Protein AF-A0AA43A693-F1 (afdb_monomer)

Nearest PDB structures (foldseek):
  2qgu-assembly1_A  TM=6.014E-01  e=1.143E+00  Ralstonia pseudosolanacearum GMI1000
  4e04-assembly1_A  TM=6.070E-01  e=2.069E+00  Rhodopseudomonas palustris CGA009
  5muy-assembly1_B  TM=5.164E-01  e=1.538E+00  CAS virus
  5muz-assembly1_A  TM=5.085E-01  e=3.532E+00  CAS virus

Foldseek 3Di:
DDQADLVLVVVVVDVVQWDFPDDSVRQSVCCRPPQKDKTWTAGPDPPDGFIWIWIWGQDPVTIDIDIDGD

Radius of gyration: 11.84 Å; Cα contacts (8 Å, |Δi|>4): 114; chains: 1; bounding box: 24×24×30 Å

Solvent-accessible surface area (backbone atoms only — not comparable to full-atom values): 4172 Å² total; per-residue (Å²): 134,80,74,71,46,72,67,62,55,58,72,70,38,54,79,66,54,27,50,58,83,72,50,72,65,56,52,42,49,35,31,61,74,68,36,40,48,75,46,66,32,26,48,61,46,92,97,55,91,45,52,26,38,41,37,40,35,59,53,99,91,45,74,50,76,50,76,41,84,106

Sequence (70 aa):
IQPVTRVELMKTRIYNKYIIEESPEEILYALNTRGEVIVEGKRNVPGLDLPVYVKMMATTDGIIINEYDR

Structure (mmCIF, N/CA/C/O backbone):
data_AF-A0AA43A693-F1
#
_entry.id   AF-A0AA43A693-F1
#
loop_
_atom_site.group_PDB
_atom_site.id
_atom_site.type_symbol
_atom_site.label_atom_id
_atom_site.label_alt_id
_atom_site.label_comp_id
_atom_site.label_asym_id
_atom_site.label_entity_id
_atom_site.label_seq_id
_atom_site.pdbx_PDB_ins_code
_atom_site.Cartn_x
_atom_site.Cartn_y
_atom_site.Cartn_z
_atom_site.occupancy
_atom_site.B_iso_or_equiv
_atom_site.auth_seq_id
_atom_site.auth_comp_id
_atom_site.auth_asym_id
_atom_site.auth_atom_id
_atom_site.pdbx_PDB_model_num
ATOM 1 N N . ILE A 1 1 ? 7.463 -8.682 -17.560 1.00 64.12 1 ILE A N 1
ATOM 2 C CA . ILE A 1 1 ? 6.810 -7.791 -16.573 1.00 64.12 1 ILE A CA 1
ATOM 3 C C . ILE A 1 1 ? 7.906 -6.892 -16.030 1.00 64.12 1 ILE A C 1
ATOM 5 O O . ILE A 1 1 ? 8.940 -7.423 -15.637 1.00 64.12 1 ILE A O 1
ATOM 9 N N . GLN A 1 2 ? 7.761 -5.572 -16.150 1.00 81.44 2 GLN A N 1
ATOM 10 C CA . GLN A 1 2 ? 8.724 -4.644 -15.551 1.00 81.44 2 GLN A CA 1
ATOM 11 C C . GLN A 1 2 ? 8.458 -4.555 -14.045 1.00 81.44 2 GLN A C 1
ATOM 13 O O . GLN A 1 2 ? 7.302 -4.693 -13.643 1.00 81.44 2 GLN A O 1
ATOM 18 N N . PRO A 1 3 ? 9.497 -4.375 -13.216 1.00 91.12 3 PRO A N 1
ATOM 19 C CA . PRO A 1 3 ? 9.297 -4.232 -11.787 1.00 91.12 3 PRO A CA 1
ATOM 20 C C . PRO A 1 3 ? 8.493 -2.965 -11.484 1.00 91.12 3 PRO A C 1
ATOM 22 O O . PRO A 1 3 ? 8.782 -1.897 -12.022 1.00 91.12 3 PRO A O 1
ATOM 25 N N . VAL A 1 4 ? 7.521 -3.091 -10.583 1.00 95.12 4 VAL A N 1
ATOM 26 C CA . VAL A 1 4 ? 6.792 -1.970 -9.999 1.00 95.12 4 VAL A CA 1
ATOM 27 C C . VAL A 1 4 ? 7.781 -1.044 -9.310 1.00 95.12 4 VAL A C 1
ATOM 29 O O . VAL A 1 4 ? 8.581 -1.458 -8.465 1.00 95.12 4 VAL A O 1
ATOM 32 N N . THR A 1 5 ? 7.698 0.232 -9.654 1.00 95.94 5 THR A N 1
ATOM 33 C CA . THR A 1 5 ? 8.529 1.293 -9.102 1.00 95.94 5 THR A CA 1
ATOM 34 C C . THR A 1 5 ? 7.831 2.013 -7.954 1.00 95.94 5 THR A C 1
ATOM 36 O O . THR A 1 5 ? 6.603 2.075 -7.855 1.00 95.94 5 THR A O 1
ATOM 39 N N . ARG A 1 6 ? 8.626 2.674 -7.106 1.00 96.56 6 ARG A N 1
ATOM 40 C CA . ARG A 1 6 ? 8.098 3.547 -6.048 1.00 96.56 6 ARG A CA 1
ATOM 41 C C . ARG A 1 6 ? 7.190 4.643 -6.603 1.00 96.56 6 ARG A C 1
ATOM 43 O O . ARG A 1 6 ? 6.187 4.973 -5.983 1.00 96.56 6 ARG A O 1
ATOM 50 N N . VAL A 1 7 ? 7.515 5.186 -7.776 1.00 95.94 7 VAL A N 1
ATOM 51 C CA . VAL A 1 7 ? 6.710 6.224 -8.434 1.00 95.94 7 VAL A CA 1
ATOM 52 C C . VAL A 1 7 ? 5.318 5.696 -8.780 1.00 95.94 7 VAL A C 1
ATOM 54 O O . VAL A 1 7 ? 4.330 6.385 -8.538 1.00 95.94 7 VAL A O 1
ATOM 57 N N . GLU A 1 8 ? 5.219 4.478 -9.309 1.00 96.00 8 GLU A N 1
ATOM 58 C CA . GLU A 1 8 ? 3.934 3.838 -9.606 1.00 96.00 8 GLU A CA 1
ATOM 59 C C . GLU A 1 8 ? 3.142 3.543 -8.337 1.00 96.00 8 GLU A C 1
ATOM 61 O O . GLU A 1 8 ? 1.955 3.862 -8.285 1.00 96.00 8 GLU A O 1
ATOM 66 N N . LEU A 1 9 ? 3.799 3.046 -7.284 1.00 97.31 9 LEU A N 1
ATOM 67 C CA . LEU A 1 9 ? 3.149 2.838 -5.991 1.00 97.31 9 LEU A CA 1
ATOM 68 C C . LEU A 1 9 ? 2.580 4.144 -5.428 1.00 97.31 9 LEU A C 1
ATOM 70 O O . LEU A 1 9 ? 1.417 4.188 -5.032 1.00 97.31 9 LEU A O 1
ATOM 74 N N . MET A 1 10 ? 3.344 5.237 -5.450 1.00 96.75 10 MET A N 1
ATOM 75 C CA . MET A 1 10 ? 2.874 6.530 -4.939 1.00 96.75 10 MET A CA 1
ATOM 76 C C . MET A 1 10 ? 1.753 7.137 -5.794 1.00 96.75 10 MET A C 1
ATOM 78 O O . MET A 1 10 ? 0.861 7.791 -5.250 1.00 96.75 10 MET A O 1
ATOM 82 N N . LYS A 1 11 ? 1.727 6.887 -7.112 1.00 96.44 11 LYS A N 1
ATOM 83 C CA . LYS A 1 11 ? 0.630 7.332 -7.996 1.00 96.44 11 LYS A CA 1
ATOM 84 C C . LYS A 1 11 ? -0.731 6.774 -7.578 1.00 96.44 11 LYS A C 1
ATOM 86 O O . LYS A 1 11 ? -1.742 7.438 -7.795 1.00 96.44 11 LYS A O 1
ATOM 91 N N . THR A 1 12 ? -0.765 5.605 -6.938 1.00 96.75 12 THR A N 1
ATOM 92 C CA . THR A 1 12 ? -2.011 5.015 -6.425 1.00 96.75 12 THR A CA 1
ATOM 93 C C . THR A 1 12 ? -2.619 5.778 -5.244 1.00 96.75 12 THR A C 1
ATOM 95 O O . THR A 1 12 ? -3.809 5.624 -4.947 1.00 96.75 12 THR A O 1
ATOM 98 N N . ARG A 1 13 ? -1.809 6.614 -4.573 1.00 97.06 13 ARG A N 1
ATOM 99 C CA . ARG A 1 13 ? -2.150 7.324 -3.334 1.00 97.06 13 ARG A CA 1
ATOM 100 C C . ARG A 1 13 ? -2.537 6.391 -2.181 1.00 97.06 13 ARG A C 1
ATOM 102 O O . ARG A 1 13 ? -3.314 6.791 -1.316 1.00 97.06 13 ARG A O 1
ATOM 109 N N . ILE A 1 14 ? -2.001 5.166 -2.157 1.00 97.38 14 ILE A N 1
ATOM 110 C CA . ILE A 1 14 ? -2.300 4.158 -1.128 1.00 97.38 14 ILE A CA 1
ATOM 111 C C . ILE A 1 14 ? -2.131 4.722 0.295 1.00 97.38 14 ILE A C 1
ATOM 113 O O . ILE A 1 14 ? -3.085 4.705 1.062 1.00 97.38 14 ILE A O 1
ATOM 117 N N . TYR A 1 15 ? -0.998 5.362 0.596 1.00 96.94 15 TYR A N 1
ATOM 118 C CA . TYR A 1 15 ? -0.715 5.960 1.912 1.00 96.94 15 TYR A CA 1
ATOM 119 C C . TYR A 1 15 ? -1.507 7.241 2.217 1.00 96.94 15 TYR A C 1
ATOM 121 O O . TYR A 1 15 ? -1.509 7.721 3.345 1.00 96.94 15 TYR A O 1
ATOM 129 N N . ASN A 1 16 ? -2.174 7.835 1.222 1.00 97.31 16 ASN A N 1
ATOM 130 C CA . ASN A 1 16 ? -3.103 8.936 1.474 1.00 97.31 16 ASN A CA 1
ATOM 131 C C . ASN A 1 16 ? -4.493 8.408 1.831 1.00 97.31 16 ASN A C 1
ATOM 133 O O . ASN A 1 16 ? -5.169 9.006 2.662 1.00 97.31 16 ASN A O 1
ATOM 137 N N . LYS A 1 17 ? -4.922 7.325 1.171 1.00 97.50 17 LYS A N 1
ATOM 138 C CA . LYS A 1 17 ? -6.252 6.724 1.327 1.00 97.50 17 LYS A CA 1
ATOM 139 C C . LYS A 1 17 ? -6.346 5.812 2.546 1.00 97.50 17 LYS A C 1
ATOM 141 O O . LYS A 1 17 ? -7.415 5.727 3.146 1.00 97.50 17 LYS A O 1
ATOM 146 N N . TYR A 1 18 ? -5.245 5.162 2.910 1.00 97.88 18 TYR A N 1
ATOM 147 C CA . TYR A 1 18 ? -5.193 4.183 3.985 1.00 97.88 18 TYR A CA 1
ATOM 148 C C . TYR A 1 18 ? -4.036 4.458 4.933 1.00 97.88 18 TYR A C 1
ATOM 150 O O . TYR A 1 18 ? -2.968 4.916 4.526 1.00 97.88 18 TYR A O 1
ATOM 158 N N . ILE A 1 19 ? -4.264 4.125 6.195 1.00 97.56 19 ILE A N 1
ATOM 159 C CA . ILE A 1 19 ? -3.236 3.982 7.214 1.00 97.56 19 ILE A CA 1
ATOM 160 C C . ILE A 1 19 ? -2.877 2.493 7.228 1.00 97.56 19 ILE A C 1
ATOM 162 O O . ILE A 1 19 ? -3.692 1.682 7.664 1.00 97.56 19 ILE A O 1
ATOM 166 N N . ILE A 1 20 ? -1.707 2.152 6.688 1.00 97.06 20 ILE A N 1
ATOM 167 C CA . ILE A 1 20 ? -1.129 0.797 6.645 1.00 97.06 20 ILE A CA 1
ATOM 168 C C . ILE A 1 20 ? 0.244 0.833 7.326 1.00 97.06 20 ILE A C 1
ATOM 170 O O . ILE A 1 20 ? 0.903 1.877 7.295 1.00 97.06 20 ILE A O 1
ATOM 174 N N . GLU A 1 21 ? 0.654 -0.261 7.964 1.00 96.88 21 GLU A N 1
ATOM 175 C CA . GLU A 1 21 ? 1.904 -0.313 8.740 1.00 96.88 21 GLU A CA 1
ATOM 176 C C . GLU A 1 21 ? 3.124 -0.602 7.860 1.00 96.88 21 GLU A C 1
ATOM 178 O O . GLU A 1 21 ? 4.226 -0.134 8.147 1.00 96.88 21 GLU A O 1
ATOM 183 N N . GLU A 1 22 ? 2.922 -1.329 6.761 1.00 98.12 22 GLU A N 1
ATOM 184 C CA . GLU A 1 22 ? 3.976 -1.721 5.839 1.00 98.12 22 GLU A CA 1
ATOM 185 C C . GLU A 1 22 ? 4.568 -0.511 5.114 1.00 98.12 22 GLU A C 1
ATOM 187 O O . GLU A 1 22 ? 3.873 0.308 4.494 1.00 98.12 22 GLU A O 1
ATOM 192 N N . SER A 1 23 ? 5.895 -0.442 5.124 1.00 97.75 23 SER A N 1
ATOM 193 C CA . SER A 1 23 ? 6.651 0.569 4.395 1.00 97.75 23 SER A CA 1
ATOM 194 C C . SER A 1 23 ? 6.495 0.417 2.874 1.00 97.75 23 SER A C 1
ATOM 196 O O . SER A 1 23 ? 6.234 -0.683 2.369 1.00 97.75 23 SER A O 1
ATOM 198 N N . PRO A 1 24 ? 6.703 1.498 2.094 1.00 98.00 24 PRO A N 1
ATOM 199 C CA . PRO A 1 24 ? 6.702 1.411 0.636 1.00 98.00 24 P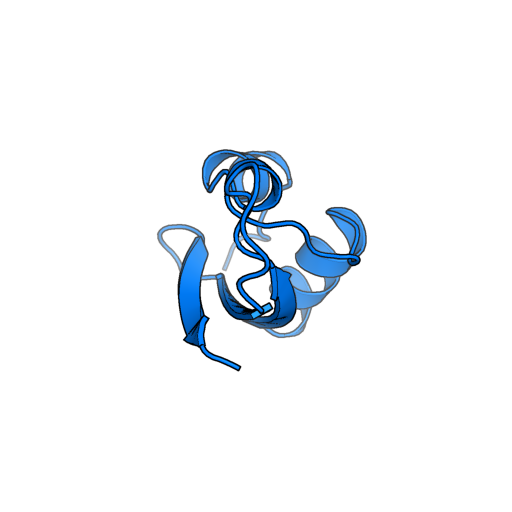RO A CA 1
ATOM 200 C C . PRO A 1 24 ? 7.653 0.333 0.110 1.00 98.00 24 PRO A C 1
ATOM 202 O O . PRO A 1 24 ? 7.353 -0.327 -0.880 1.00 98.00 24 PRO A O 1
ATOM 205 N N . GLU A 1 25 ? 8.792 0.147 0.769 1.00 98.00 25 GLU A N 1
ATOM 206 C CA . GLU A 1 25 ? 9.816 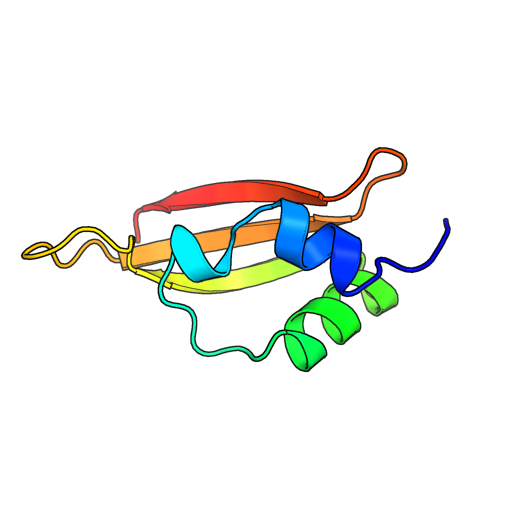-0.828 0.420 1.00 98.00 25 GLU A CA 1
ATOM 207 C C . GLU A 1 25 ? 9.323 -2.271 0.601 1.00 98.00 25 GLU A C 1
ATOM 209 O O . GLU A 1 25 ? 9.543 -3.100 -0.283 1.00 98.00 25 GLU A O 1
ATOM 214 N N . GLU A 1 26 ? 8.599 -2.568 1.683 1.00 98.38 26 GLU A N 1
ATOM 215 C CA . GLU A 1 26 ? 7.989 -3.885 1.919 1.00 98.38 26 GLU A CA 1
ATOM 216 C C . GLU A 1 26 ? 6.898 -4.199 0.893 1.00 98.38 26 GLU A C 1
ATOM 218 O O . GLU A 1 26 ? 6.869 -5.297 0.325 1.00 98.38 26 GLU A O 1
ATOM 223 N N . ILE A 1 27 ? 6.046 -3.216 0.586 1.00 98.19 27 ILE A N 1
ATOM 224 C CA . ILE A 1 27 ? 5.023 -3.347 -0.456 1.00 98.19 27 ILE A CA 1
ATOM 225 C C . ILE A 1 27 ? 5.672 -3.586 -1.822 1.00 98.19 27 ILE A C 1
ATOM 227 O O . ILE A 1 27 ? 5.279 -4.504 -2.542 1.00 98.19 27 ILE A O 1
ATOM 231 N N . LEU A 1 28 ? 6.689 -2.800 -2.186 1.00 97.88 28 LEU A N 1
ATOM 232 C CA . LEU A 1 28 ? 7.400 -2.958 -3.456 1.00 97.88 28 LEU A CA 1
ATOM 233 C C . LEU A 1 28 ? 8.099 -4.309 -3.552 1.00 97.88 28 LEU A C 1
ATOM 235 O O . LEU A 1 28 ? 8.059 -4.935 -4.610 1.00 97.88 28 LEU A O 1
ATOM 239 N N . TYR A 1 29 ? 8.725 -4.768 -2.468 1.00 97.94 29 TYR A N 1
ATOM 240 C CA . TYR A 1 29 ? 9.325 -6.093 -2.415 1.00 97.94 29 TYR A CA 1
ATOM 241 C C . TYR A 1 29 ? 8.270 -7.169 -2.675 1.00 97.94 29 TYR A C 1
ATOM 243 O O . TYR A 1 29 ? 8.462 -8.022 -3.540 1.00 97.94 29 TYR A O 1
ATOM 251 N N . ALA A 1 30 ? 7.122 -7.104 -1.997 1.00 98.06 30 ALA A N 1
ATOM 252 C CA . ALA A 1 30 ? 6.043 -8.066 -2.176 1.00 98.06 30 ALA A CA 1
ATOM 253 C C . ALA A 1 30 ? 5.475 -8.055 -3.605 1.00 98.06 30 ALA A C 1
ATOM 255 O O . ALA A 1 30 ? 5.370 -9.112 -4.223 1.00 98.06 30 ALA A O 1
ATOM 256 N N . LEU A 1 31 ? 5.184 -6.877 -4.163 1.00 97.19 31 LEU A N 1
ATOM 257 C CA . LEU A 1 31 ? 4.668 -6.737 -5.527 1.00 97.19 31 LEU A CA 1
ATOM 258 C C . LEU A 1 31 ? 5.654 -7.266 -6.575 1.00 97.19 31 LEU A C 1
ATOM 260 O O . LEU A 1 31 ? 5.247 -7.956 -7.504 1.00 97.19 31 LEU A O 1
ATOM 264 N N . ASN A 1 32 ? 6.950 -7.002 -6.409 1.00 96.12 32 ASN A N 1
ATOM 265 C CA . ASN A 1 32 ? 7.973 -7.431 -7.364 1.00 96.12 32 ASN A CA 1
ATOM 266 C C . ASN A 1 32 ? 8.385 -8.901 -7.229 1.00 96.12 32 ASN A C 1
ATOM 268 O O . ASN A 1 32 ? 8.968 -9.451 -8.161 1.00 96.12 32 ASN A O 1
ATOM 272 N N . THR A 1 33 ? 8.094 -9.543 -6.096 1.00 96.81 33 THR A N 1
ATOM 273 C CA . THR A 1 33 ? 8.421 -10.961 -5.859 1.00 96.81 33 THR A CA 1
ATOM 274 C C . THR A 1 33 ? 7.230 -11.888 -6.069 1.00 96.81 33 THR A C 1
ATOM 276 O O . THR A 1 33 ? 7.394 -12.979 -6.609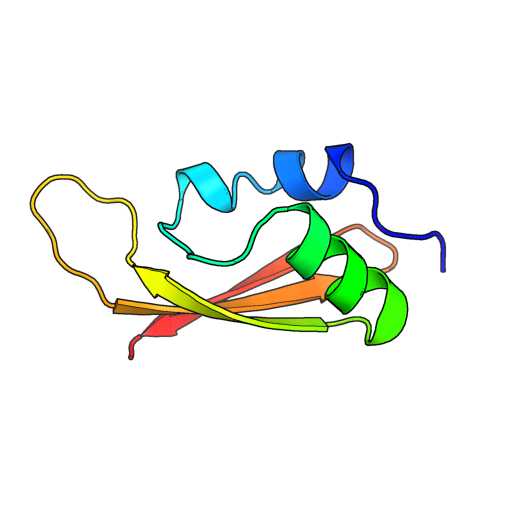 1.00 96.81 33 THR A O 1
ATOM 279 N N . ARG A 1 34 ? 6.035 -11.466 -5.645 1.00 96.81 34 ARG A N 1
ATOM 280 C CA . ARG A 1 34 ? 4.814 -12.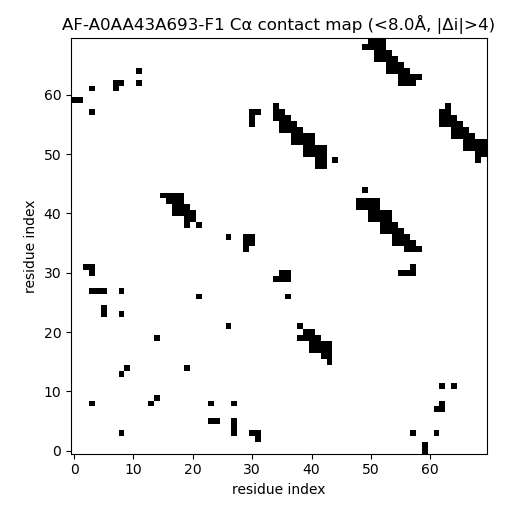285 -5.616 1.00 96.81 34 ARG A CA 1
ATOM 281 C C . ARG A 1 34 ? 3.729 -11.790 -6.566 1.00 96.81 34 ARG A C 1
ATOM 283 O O . ARG A 1 34 ? 2.760 -12.503 -6.789 1.00 96.81 34 ARG A O 1
ATOM 290 N N . GLY A 1 35 ? 3.859 -10.580 -7.109 1.00 96.69 35 GLY A N 1
ATOM 291 C CA . GLY A 1 35 ? 2.842 -9.959 -7.962 1.00 96.69 35 GLY A CA 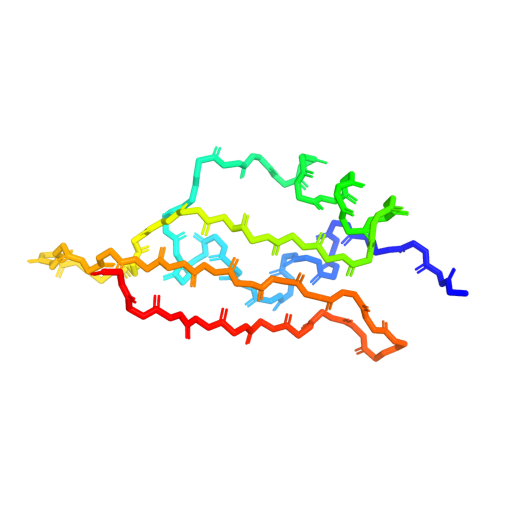1
ATOM 292 C C . GLY A 1 35 ? 1.664 -9.354 -7.196 1.00 96.69 35 GLY A C 1
ATOM 293 O O . GLY A 1 35 ? 0.955 -8.515 -7.741 1.00 96.69 35 GLY A O 1
ATOM 294 N N . GLU A 1 36 ? 1.461 -9.712 -5.929 1.00 97.38 36 GLU A N 1
ATOM 295 C CA . GLU A 1 36 ? 0.399 -9.160 -5.092 1.00 97.38 36 GLU A CA 1
ATOM 296 C C . GLU A 1 36 ? 0.770 -9.143 -3.607 1.00 97.38 36 GLU A C 1
ATOM 298 O O . GLU A 1 36 ? 1.679 -9.842 -3.152 1.00 97.38 36 GLU A O 1
ATOM 303 N N . VAL A 1 37 ? 0.041 -8.329 -2.847 1.00 98.06 37 VAL A N 1
ATOM 304 C CA . VAL A 1 37 ? 0.115 -8.266 -1.388 1.00 98.06 37 VAL A CA 1
ATOM 305 C C . VAL A 1 37 ? -1.236 -7.835 -0.821 1.00 98.06 37 VAL A C 1
ATOM 307 O O . VAL A 1 37 ? -1.945 -7.032 -1.429 1.00 98.06 37 VAL A O 1
ATOM 310 N N . ILE A 1 38 ? -1.598 -8.387 0.334 1.00 98.25 38 ILE A N 1
ATOM 311 C CA . ILE A 1 38 ? -2.749 -7.957 1.129 1.00 98.25 38 ILE A CA 1
ATOM 312 C C . ILE A 1 38 ? -2.201 -7.476 2.464 1.00 98.25 38 ILE A C 1
ATOM 314 O O . ILE A 1 38 ? -1.416 -8.194 3.081 1.00 98.25 38 ILE A O 1
ATOM 318 N N . VAL A 1 39 ? -2.607 -6.281 2.877 1.00 98.12 39 VAL A N 1
ATOM 319 C CA . VAL A 1 39 ? -2.199 -5.670 4.146 1.00 98.12 39 VAL A CA 1
ATOM 320 C C . VAL A 1 39 ? -3.410 -5.275 4.974 1.00 98.12 39 VAL A C 1
ATOM 322 O O . VAL A 1 39 ? -4.480 -4.990 4.426 1.00 98.12 39 VAL A O 1
ATOM 325 N N . GLU A 1 40 ? -3.242 -5.271 6.292 1.00 98.12 40 GLU A N 1
ATOM 326 C CA . GLU A 1 40 ? -4.234 -4.712 7.206 1.00 98.12 40 GLU A CA 1
ATOM 327 C C . GLU A 1 40 ? -4.067 -3.194 7.277 1.00 98.12 40 GLU A C 1
ATOM 329 O O . GLU A 1 40 ? -2.961 -2.661 7.220 1.00 98.12 40 GLU A O 1
ATOM 334 N N . GLY A 1 41 ? -5.174 -2.475 7.418 1.00 96.62 41 GLY A N 1
ATOM 335 C CA . GLY A 1 41 ? -5.114 -1.038 7.598 1.00 96.62 41 GLY A CA 1
ATOM 336 C C . GLY A 1 41 ? -6.437 -0.435 8.016 1.00 96.62 41 GLY A C 1
ATOM 337 O O . GLY A 1 41 ? -7.383 -1.122 8.406 1.00 96.62 41 GLY A O 1
ATOM 338 N N . LYS A 1 42 ? -6.494 0.889 7.928 1.00 97.81 42 LYS A N 1
ATOM 339 C CA . LYS A 1 42 ? -7.693 1.687 8.192 1.00 97.81 42 LYS A CA 1
ATOM 340 C C . LYS A 1 42 ? -7.902 2.694 7.074 1.00 97.81 42 LYS A C 1
ATOM 342 O O . LYS A 1 42 ? -6.923 3.240 6.562 1.00 97.81 42 LYS A O 1
ATOM 347 N N . ARG A 1 43 ? -9.152 2.998 6.707 1.00 97.69 43 ARG A N 1
ATOM 348 C CA . ARG A 1 43 ? -9.417 4.145 5.818 1.00 97.69 43 ARG A CA 1
ATOM 349 C C . ARG A 1 43 ? -8.976 5.428 6.524 1.00 97.69 43 ARG A C 1
ATOM 351 O O . ARG A 1 43 ? -9.312 5.653 7.684 1.00 97.69 43 ARG A O 1
ATOM 358 N N . ASN A 1 44 ? -8.249 6.286 5.818 1.00 97.06 44 ASN A N 1
ATOM 359 C CA . ASN A 1 44 ? -7.773 7.558 6.349 1.00 97.06 44 ASN A CA 1
ATOM 360 C C . ASN A 1 44 ? -8.886 8.620 6.285 1.00 97.06 44 ASN A C 1
ATOM 362 O O . ASN A 1 44 ? -8.852 9.538 5.464 1.00 97.06 44 ASN A O 1
ATOM 366 N N . VAL A 1 45 ? -9.915 8.447 7.119 1.00 96.06 45 VAL A N 1
ATOM 367 C CA . VAL A 1 45 ? -11.040 9.380 7.250 1.00 96.06 45 VAL A CA 1
ATOM 368 C C . VAL A 1 45 ? -11.013 9.986 8.655 1.00 96.06 45 VAL A C 1
ATOM 370 O O . VAL A 1 45 ? -11.171 9.249 9.630 1.00 96.06 45 VAL A O 1
ATOM 373 N N . PRO A 1 46 ? -10.817 11.312 8.795 1.00 93.75 46 PRO A N 1
ATOM 374 C CA . PRO A 1 46 ? -10.741 11.953 10.103 1.00 93.75 46 PRO A CA 1
ATOM 375 C C . PRO A 1 46 ? -11.965 11.655 10.975 1.00 93.75 46 PRO A C 1
ATOM 377 O O . PRO A 1 46 ? -13.102 11.856 10.553 1.00 93.75 46 PRO A O 1
ATOM 380 N N . GLY A 1 47 ? -11.721 11.202 12.205 1.00 93.88 47 GLY A N 1
ATOM 381 C CA . GLY A 1 47 ? -12.771 10.934 13.190 1.00 93.88 47 GLY A CA 1
ATOM 382 C C . GLY A 1 47 ? -13.490 9.590 13.044 1.00 93.88 47 GLY A C 1
ATOM 383 O O . GLY A 1 47 ? -14.396 9.332 13.831 1.00 93.88 47 GLY A O 1
ATOM 384 N N . LEU A 1 48 ? -13.100 8.732 12.093 1.00 95.00 48 LEU A N 1
ATOM 385 C CA . LEU A 1 48 ? -13.661 7.388 11.934 1.00 95.00 48 LEU A CA 1
ATOM 386 C C . LEU A 1 48 ? -12.579 6.311 12.074 1.00 95.00 48 LEU A C 1
ATOM 388 O O . LEU A 1 48 ? -11.465 6.473 11.582 1.00 95.00 48 LEU A O 1
ATOM 392 N N . ASP A 1 49 ? -12.936 5.192 12.708 1.00 94.94 49 ASP A N 1
ATOM 393 C CA . ASP A 1 49 ? -12.122 3.975 12.728 1.00 94.94 49 ASP A CA 1
ATOM 394 C C . ASP A 1 49 ? -12.764 2.932 11.805 1.00 94.94 49 ASP A C 1
ATOM 396 O O . ASP A 1 49 ? -13.771 2.318 12.152 1.00 94.94 49 ASP A O 1
ATOM 400 N N . LEU A 1 50 ? -12.228 2.807 10.590 1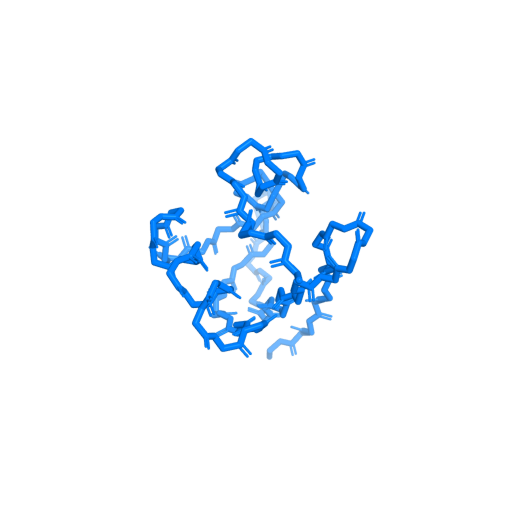.00 97.06 50 LEU A N 1
ATOM 401 C CA . LEU A 1 50 ? -12.767 1.949 9.531 1.00 97.06 50 LEU A CA 1
ATOM 402 C C . LEU A 1 50 ? -11.701 0.925 9.128 1.00 97.06 50 LEU A C 1
ATOM 404 O O . LEU A 1 50 ? -10.908 1.221 8.225 1.00 97.06 50 LEU A O 1
ATOM 408 N N . PRO A 1 51 ? -11.630 -0.233 9.810 1.00 97.75 51 PRO A N 1
ATOM 409 C CA . PRO A 1 51 ? -10.638 -1.254 9.516 1.00 97.75 51 PRO A CA 1
ATOM 410 C C . PRO A 1 51 ? -10.923 -1.910 8.161 1.00 97.75 51 PRO A C 1
ATOM 412 O O . PRO A 1 51 ? -12.066 -2.224 7.831 1.00 97.75 51 PRO A O 1
ATOM 415 N N . VAL A 1 52 ? -9.870 -2.108 7.373 1.00 98.19 52 VAL A N 1
ATOM 416 C CA . VAL A 1 52 ? -9.946 -2.687 6.029 1.00 98.19 52 VAL A CA 1
ATOM 417 C C . VAL A 1 52 ? -8.762 -3.607 5.756 1.00 98.19 52 VAL A C 1
ATOM 419 O O . VAL A 1 52 ? -7.666 -3.418 6.287 1.00 98.19 52 VAL A O 1
ATOM 422 N N . TYR A 1 53 ? -8.969 -4.566 4.864 1.00 98.44 53 TYR A N 1
ATOM 423 C CA . TYR A 1 53 ? -7.902 -5.242 4.139 1.00 98.44 53 TYR A CA 1
ATOM 424 C C . TYR A 1 53 ? -7.692 -4.554 2.795 1.00 98.44 53 TYR A C 1
ATOM 426 O O . TYR A 1 53 ? -8.650 -4.362 2.045 1.00 98.44 53 TYR A O 1
ATOM 434 N N . VAL A 1 54 ? -6.446 -4.225 2.455 1.00 98.31 54 VAL A N 1
ATOM 435 C CA . VAL A 1 54 ? -6.109 -3.619 1.163 1.00 98.31 54 VAL A CA 1
ATOM 436 C C . VAL A 1 54 ? -5.289 -4.590 0.329 1.00 98.31 54 VAL A C 1
ATOM 438 O O . VAL A 1 54 ? -4.161 -4.932 0.679 1.00 98.31 54 VAL A O 1
ATOM 441 N N . LYS A 1 55 ? -5.856 -5.030 -0.796 1.00 98.38 55 LYS A N 1
ATOM 442 C CA . LYS A 1 55 ? -5.191 -5.884 -1.779 1.00 98.38 55 LYS A CA 1
ATOM 443 C C . LYS A 1 55 ? -4.582 -5.030 -2.885 1.00 98.38 55 LYS A C 1
ATOM 445 O O . LYS A 1 55 ? -5.304 -4.339 -3.600 1.00 98.38 55 LYS A O 1
ATOM 450 N N . MET A 1 56 ? -3.272 -5.143 -3.066 1.00 98.25 56 MET A N 1
ATOM 451 C CA . MET A 1 56 ? -2.514 -4.533 -4.157 1.00 98.25 56 MET A CA 1
ATOM 452 C C . MET A 1 56 ? -2.031 -5.619 -5.114 1.00 98.25 56 MET A C 1
ATOM 454 O O . MET A 1 56 ? -1.480 -6.627 -4.677 1.00 98.25 56 MET A O 1
ATOM 458 N N . MET A 1 57 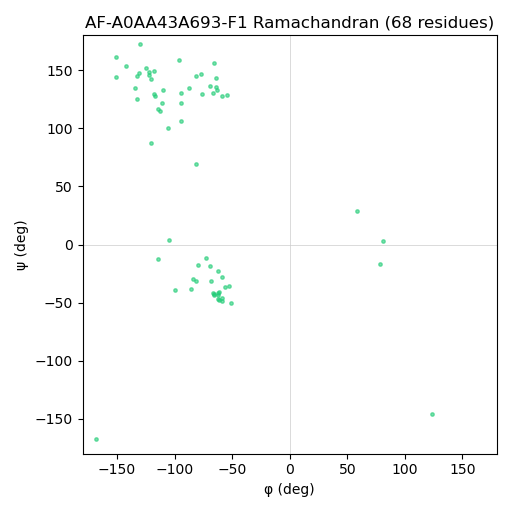? -2.220 -5.409 -6.415 1.00 97.69 57 MET A N 1
ATOM 459 C CA . MET A 1 57 ? -1.824 -6.356 -7.457 1.00 97.69 57 MET A CA 1
ATOM 460 C C . MET A 1 57 ? -1.083 -5.635 -8.579 1.00 97.69 57 MET A C 1
ATOM 462 O O . MET A 1 57 ? -1.602 -4.680 -9.157 1.00 97.69 57 MET A O 1
ATOM 466 N N . ALA A 1 58 ? 0.122 -6.102 -8.886 1.00 96.62 58 ALA A N 1
ATOM 467 C CA . ALA A 1 58 ? 0.917 -5.641 -10.011 1.00 96.62 58 ALA A CA 1
ATOM 468 C C . ALA A 1 58 ? 0.369 -6.231 -11.317 1.00 96.62 58 ALA A C 1
ATOM 470 O O . ALA A 1 58 ? 0.181 -7.439 -11.448 1.00 96.62 58 ALA A O 1
ATOM 471 N N . THR A 1 59 ? 0.138 -5.370 -12.299 1.00 92.88 59 THR A N 1
ATOM 472 C CA . THR A 1 59 ? -0.354 -5.719 -13.635 1.00 92.88 59 THR A CA 1
ATOM 473 C C . THR A 1 59 ? 0.534 -5.079 -14.697 1.00 92.88 59 THR A C 1
ATOM 475 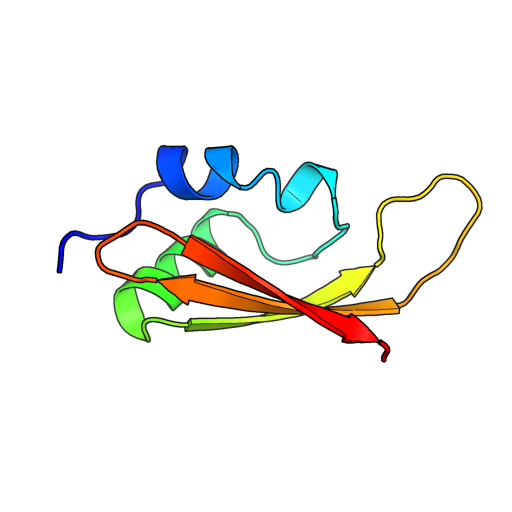O O . THR A 1 59 ? 1.405 -4.266 -14.385 1.00 92.88 59 THR A O 1
ATOM 478 N N . THR A 1 60 ? 0.315 -5.413 -15.969 1.00 89.81 60 THR A N 1
ATOM 479 C CA . THR A 1 60 ? 1.003 -4.739 -17.084 1.00 89.81 60 THR A CA 1
ATOM 480 C C . THR A 1 60 ? 0.681 -3.248 -17.173 1.00 89.81 60 THR A C 1
ATOM 482 O O . THR A 1 60 ? 1.488 -2.499 -17.713 1.00 89.81 60 THR A O 1
ATOM 485 N N . ASP A 1 61 ? -0.453 -2.826 -16.607 1.00 88.62 61 ASP A N 1
ATOM 486 C CA . ASP A 1 61 ? -0.988 -1.467 -16.733 1.00 88.62 61 ASP A CA 1
ATOM 487 C C . ASP A 1 61 ? -0.776 -0.634 -15.453 1.00 88.62 61 ASP A C 1
ATOM 489 O O . ASP A 1 61 ? -1.223 0.510 -15.359 1.00 88.62 61 ASP A O 1
ATOM 493 N N . GLY A 1 62 ? -0.088 -1.197 -14.453 1.00 91.31 62 GLY A N 1
ATOM 494 C CA . GLY A 1 62 ? 0.175 -0.566 -13.161 1.00 91.31 62 GLY A CA 1
ATOM 495 C C . GLY A 1 62 ? -0.326 -1.404 -11.988 1.00 91.31 62 GLY A C 1
ATOM 496 O O . GLY A 1 62 ? -0.284 -2.633 -12.026 1.00 91.31 62 GLY A O 1
ATOM 497 N N . ILE A 1 63 ? -0.787 -0.746 -10.922 1.00 96.81 63 ILE A N 1
ATOM 498 C CA . ILE A 1 63 ? -1.203 -1.407 -9.678 1.00 96.81 63 ILE A CA 1
ATOM 499 C C . ILE A 1 63 ? -2.714 -1.279 -9.511 1.00 96.81 63 ILE A C 1
ATOM 501 O O . ILE A 1 63 ? -3.243 -0.169 -9.422 1.00 96.81 63 ILE A O 1
ATOM 505 N N . ILE A 1 64 ? -3.398 -2.416 -9.413 1.00 96.88 64 ILE A N 1
ATOM 506 C CA . ILE A 1 64 ? -4.812 -2.470 -9.039 1.00 96.88 64 ILE A CA 1
ATOM 507 C C . ILE A 1 64 ? -4.908 -2.530 -7.516 1.00 96.88 64 ILE A C 1
ATOM 509 O O . ILE A 1 64 ? -4.200 -3.309 -6.876 1.00 96.88 64 ILE A O 1
ATOM 513 N N . ILE A 1 65 ? -5.802 -1.720 -6.948 1.00 97.38 65 ILE A N 1
ATOM 514 C CA . ILE A 1 65 ? -6.098 -1.687 -5.514 1.00 97.38 65 ILE A CA 1
ATOM 515 C C . ILE A 1 65 ? -7.551 -2.087 -5.304 1.00 97.38 65 ILE A C 1
ATOM 517 O O . ILE A 1 65 ? -8.442 -1.480 -5.894 1.00 97.38 65 ILE A O 1
ATOM 521 N N . ASN A 1 66 ? -7.774 -3.063 -4.429 1.00 97.75 66 ASN A N 1
ATOM 522 C CA . ASN A 1 66 ? -9.090 -3.413 -3.909 1.00 97.75 66 ASN A CA 1
ATOM 523 C C . ASN A 1 66 ? -9.079 -3.302 -2.386 1.00 97.75 66 ASN A C 1
ATOM 525 O O . ASN A 1 66 ? -8.070 -3.610 -1.753 1.00 97.75 66 ASN A O 1
ATOM 529 N N . GLU A 1 67 ? -10.204 -2.904 -1.808 1.00 96.44 67 GLU A N 1
ATOM 530 C CA . GLU A 1 67 ? -10.407 -2.879 -0.361 1.00 96.44 67 GLU A CA 1
ATOM 531 C C . GLU A 1 67 ? -11.548 -3.813 0.038 1.00 96.44 67 GLU A C 1
ATOM 533 O O . GLU A 1 67 ? -12.494 -4.011 -0.726 1.00 96.44 67 GLU A O 1
ATOM 538 N N . TYR A 1 68 ? -11.448 -4.367 1.242 1.00 96.81 68 TYR A N 1
ATOM 539 C CA . TYR A 1 68 ? -12.474 -5.196 1.860 1.00 96.81 68 TYR A CA 1
ATOM 540 C C . TYR A 1 68 ? -12.648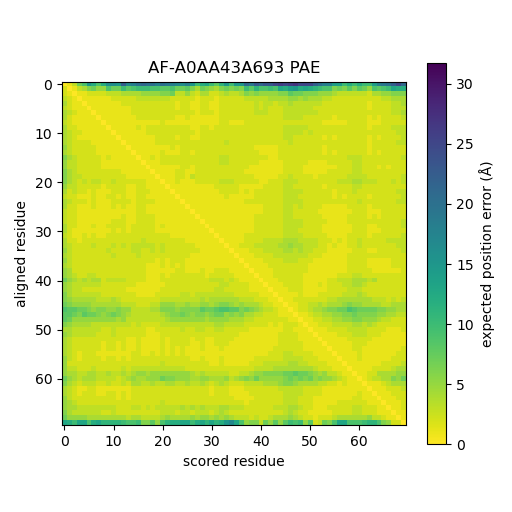 -4.740 3.302 1.00 96.81 68 TYR A C 1
ATOM 542 O O . TYR A 1 68 ? -11.652 -4.531 3.997 1.00 96.81 68 TYR A O 1
ATOM 550 N N . ASP A 1 69 ? -13.889 -4.586 3.750 1.00 94.94 69 ASP A N 1
ATOM 551 C CA . ASP A 1 69 ? -14.158 -4.310 5.159 1.00 94.94 69 ASP A CA 1
ATOM 552 C C . ASP A 1 69 ? -13.706 -5.513 6.011 1.00 94.94 69 ASP A C 1
ATOM 554 O O . ASP A 1 69 ? -13.800 -6.666 5.571 1.00 94.94 69 ASP A O 1
ATOM 558 N N . ARG A 1 70 ? -13.169 -5.227 7.200 1.00 89.81 70 ARG A N 1
ATOM 559 C CA . ARG A 1 70 ? -12.682 -6.231 8.153 1.00 89.81 70 ARG A CA 1
ATOM 560 C C . ARG A 1 70 ? -13.695 -6.511 9.257 1.00 89.81 70 ARG A C 1
ATOM 562 O O . ARG A 1 70 ? -14.305 -5.539 9.754 1.00 89.81 70 ARG A O 1
#

pLDDT: mean 95.83, std 4.71, range [64.12, 98.44]

Mean predicted aligned error: 2.55 Å

Secondary structure (DSSP, 8-state):
-PPPPHHHHHHTTHHHHEEESS-HHHHHHHHHHHSEEEEEEEE--TT---EEEEEEEEETTEEEEEEEE-